Protein AF-A0A836SB83-F1 (afdb_monomer_lite)

Sequence (120 aa):
MPKKVQVMDTSILLVWLGVPGKDTCFIQGKIWNQSYVESLIKQEEEKGTTLVLPLATLIEAGNHIAQIKSPHTQKRYPLAQALADILKKAVDEEPPWLGLERPVLCEDDELKKYWEQEMF

Secondary structure (DSSP, 8-state):
-PPPEEEPPHHHHHHHHT-TT-SEEEETTEEEEHHHHHHHHHHHHHTTPEEE--HHHHHHHHHHHHTPPTT-GGGHHHHHHHHHHHHHHHHTT-TTBPPP-----STTHHHHHHHHHS--

Radius of gyration: 17.36 Å; chains: 1; bounding box: 54×37×41 Å

pLDDT: mean 84.43, std 16.35, range [43.22, 98.25]

Foldseek 3Di:
DDAAEDEDALLLVCLLLCQPPSVWDADPNDIDGNVNSVVVLVVCLVVLYAYHYDPVSLVVNLVSLCPRDPPCVVVSVVSVVVSVVVVVCLVVCHPPRHDDPPPCPPVVVVVVVVVVVVVD

Structure (mmCIF, N/CA/C/O backbone):
data_AF-A0A836SB83-F1
#
_entry.id   AF-A0A836SB83-F1
#
loop_
_atom_site.group_PDB
_atom_site.id
_atom_site.type_symbol
_atom_site.label_atom_id
_atom_site.label_alt_id
_atom_site.label_comp_id
_atom_site.label_asym_id
_atom_site.label_entity_id
_atom_site.label_seq_id
_atom_site.pdbx_PDB_ins_code
_atom_site.Cartn_x
_atom_site.Cartn_y
_atom_site.Cartn_z
_atom_site.occupancy
_atom_site.B_iso_or_equiv
_atom_site.auth_seq_id
_atom_site.auth_comp_id
_atom_site.auth_asym_id
_atom_site.auth_atom_id
_atom_site.pdbx_PDB_model_num
ATOM 1 N N . MET A 1 1 ? -18.131 1.729 21.917 1.00 50.38 1 MET A N 1
ATOM 2 C CA . MET A 1 1 ? -18.178 2.697 20.797 1.00 50.38 1 MET A CA 1
ATOM 3 C C . MET A 1 1 ? -17.972 1.918 19.508 1.00 50.38 1 MET A C 1
ATOM 5 O O . MET A 1 1 ? -17.164 0.994 19.551 1.00 50.38 1 MET A O 1
ATOM 9 N N . PRO A 1 2 ? -18.686 2.213 18.409 1.00 59.41 2 PRO A N 1
ATOM 10 C CA . PRO A 1 2 ? -18.417 1.552 17.133 1.00 59.41 2 PRO A CA 1
ATOM 11 C C . PRO A 1 2 ? -16.989 1.881 16.675 1.00 59.41 2 PRO A C 1
ATOM 13 O O . PRO A 1 2 ? -16.566 3.035 16.757 1.00 59.41 2 PRO A O 1
ATOM 16 N N . LYS A 1 3 ? -16.231 0.867 16.242 1.00 78.12 3 LYS A N 1
ATOM 17 C CA . LYS A 1 3 ? -14.896 1.071 15.664 1.00 78.12 3 LYS A CA 1
ATOM 18 C C . LYS A 1 3 ? -15.051 1.749 14.303 1.00 78.12 3 LYS A C 1
ATOM 20 O O . LYS A 1 3 ? -15.897 1.344 13.508 1.00 78.12 3 LYS A O 1
ATOM 25 N N . LYS A 1 4 ? -14.254 2.787 14.040 1.00 86.38 4 LYS A N 1
ATOM 26 C CA . LYS A 1 4 ? -14.209 3.423 12.720 1.00 86.38 4 LYS A CA 1
ATOM 27 C C . LYS A 1 4 ? -13.607 2.430 11.726 1.00 86.38 4 LYS A C 1
ATOM 29 O O . LYS A 1 4 ? -12.550 1.862 11.991 1.00 86.38 4 LYS A O 1
ATOM 34 N N . VAL A 1 5 ? -14.273 2.248 10.591 1.00 86.56 5 VAL A N 1
ATOM 35 C CA . VAL A 1 5 ? -13.798 1.416 9.481 1.00 86.56 5 VAL A CA 1
ATOM 36 C C . VAL A 1 5 ? -13.594 2.316 8.269 1.00 86.56 5 VAL A C 1
ATOM 38 O O . VAL A 1 5 ? -14.445 3.156 7.973 1.00 86.56 5 VAL A O 1
ATOM 41 N N . GLN A 1 6 ? -12.467 2.163 7.580 1.00 89.75 6 GLN A N 1
ATOM 42 C CA . GLN A 1 6 ? -12.195 2.843 6.315 1.00 89.75 6 GLN A CA 1
ATOM 43 C C . GLN A 1 6 ? -11.806 1.824 5.249 1.00 89.75 6 GLN A C 1
ATOM 45 O O . GLN A 1 6 ? -10.996 0.932 5.486 1.00 89.75 6 GLN A O 1
ATOM 50 N N . VAL A 1 7 ? -12.394 1.970 4.065 1.00 90.50 7 VAL A N 1
ATOM 51 C CA . VAL A 1 7 ? -12.143 1.096 2.919 1.00 90.50 7 VAL A CA 1
ATOM 52 C C . VAL A 1 7 ? -11.145 1.775 1.988 1.00 90.50 7 VAL A C 1
ATOM 54 O O . VAL A 1 7 ? -11.325 2.937 1.627 1.00 90.50 7 VAL A O 1
ATOM 57 N N . MET A 1 8 ? -10.090 1.052 1.617 1.00 90.38 8 MET A N 1
ATOM 58 C CA . MET A 1 8 ? -9.028 1.551 0.749 1.00 90.38 8 MET A CA 1
ATOM 59 C C . MET A 1 8 ? -9.469 1.547 -0.719 1.00 90.38 8 MET A C 1
ATOM 61 O O . MET A 1 8 ? -9.721 0.489 -1.300 1.00 90.38 8 MET A O 1
ATOM 65 N N . ASP A 1 9 ? -9.507 2.727 -1.329 1.00 94.12 9 ASP A N 1
ATOM 66 C CA . ASP A 1 9 ? -9.690 2.890 -2.773 1.00 94.12 9 ASP A CA 1
ATOM 67 C C . ASP A 1 9 ? -8.374 2.663 -3.540 1.00 94.12 9 ASP A C 1
ATOM 69 O O . ASP A 1 9 ? -7.281 2.928 -3.022 1.00 94.12 9 ASP A O 1
ATOM 73 N N . THR A 1 10 ? -8.467 2.220 -4.798 1.00 96.06 10 THR A N 1
ATOM 74 C CA . THR A 1 10 ? -7.308 2.004 -5.676 1.00 96.06 10 THR A CA 1
ATOM 75 C C . THR A 1 10 ? -6.456 3.253 -5.835 1.00 96.06 10 THR A C 1
ATOM 77 O O . THR A 1 10 ? -5.230 3.164 -5.774 1.00 96.06 10 THR A O 1
ATOM 80 N N . SER A 1 11 ? -7.065 4.429 -5.995 1.00 95.62 11 SER A N 1
ATOM 81 C CA . SER A 1 11 ? -6.310 5.670 -6.177 1.00 95.62 11 SER A CA 1
ATOM 82 C C . SER A 1 11 ? -5.406 5.976 -4.979 1.00 95.62 11 SER A C 1
ATOM 84 O O . SER A 1 11 ? -4.244 6.325 -5.174 1.00 95.62 11 SER A O 1
ATOM 86 N N . ILE A 1 12 ? -5.885 5.753 -3.752 1.00 96.12 12 ILE A N 1
ATOM 87 C CA . ILE A 1 12 ? -5.103 5.965 -2.527 1.00 96.12 12 ILE A CA 1
ATOM 88 C C . ILE A 1 12 ? -3.968 4.947 -2.413 1.00 96.12 12 ILE A C 1
ATOM 90 O O . ILE A 1 12 ? -2.839 5.326 -2.102 1.00 96.12 12 ILE A O 1
ATOM 94 N N . LEU A 1 13 ? -4.233 3.673 -2.720 1.00 96.19 13 LEU A N 1
ATOM 95 C CA . LEU A 1 13 ? -3.202 2.633 -2.702 1.00 96.19 13 LEU A CA 1
ATOM 96 C C . LEU A 1 13 ? -2.074 2.924 -3.706 1.00 96.19 13 LEU A C 1
ATOM 98 O O . LEU A 1 13 ? -0.899 2.749 -3.389 1.00 96.19 13 LEU A O 1
ATOM 102 N N . LEU A 1 14 ? -2.407 3.404 -4.906 1.00 97.69 14 LEU A N 1
ATOM 103 C CA . LEU A 1 14 ? -1.415 3.753 -5.927 1.00 97.69 14 LEU A CA 1
ATOM 104 C C . LEU A 1 14 ? -0.563 4.964 -5.534 1.00 97.69 14 LEU A C 1
ATOM 106 O O . LEU A 1 14 ? 0.643 4.960 -5.800 1.00 97.69 14 LEU A O 1
ATOM 110 N N . VAL A 1 15 ? -1.164 5.952 -4.863 1.00 97.81 15 VAL A N 1
ATOM 111 C CA . VAL A 1 15 ? -0.439 7.090 -4.281 1.00 97.81 15 VAL A CA 1
ATOM 112 C C . VAL A 1 15 ? 0.508 6.614 -3.185 1.00 97.81 15 VAL A C 1
ATOM 114 O O . VAL A 1 15 ? 1.677 6.996 -3.186 1.00 97.81 15 VAL A O 1
ATOM 117 N N . TRP A 1 16 ? 0.040 5.743 -2.287 1.00 96.38 16 TRP A N 1
ATOM 118 C CA . TRP A 1 16 ? 0.860 5.198 -1.205 1.00 96.38 16 TRP A CA 1
ATOM 119 C C . TRP A 1 16 ? 2.057 4.391 -1.726 1.00 96.38 16 TRP A C 1
ATOM 121 O O . TRP A 1 16 ? 3.169 4.528 -1.219 1.00 96.38 16 TRP A O 1
ATOM 131 N N . LEU A 1 17 ? 1.856 3.602 -2.784 1.00 96.75 17 LEU A N 1
ATOM 132 C CA . LEU A 1 17 ? 2.917 2.838 -3.444 1.00 96.75 17 LEU A CA 1
ATOM 133 C C . LEU A 1 17 ? 3.843 3.701 -4.320 1.00 96.75 17 LEU A C 1
ATOM 135 O O . LEU A 1 17 ? 4.896 3.224 -4.740 1.00 96.75 17 LEU A O 1
ATOM 139 N N . GLY A 1 18 ? 3.477 4.948 -4.629 1.00 97.06 18 GLY A N 1
ATOM 140 C CA . GLY A 1 18 ? 4.263 5.821 -5.505 1.00 97.06 18 GLY A CA 1
ATOM 141 C C . GLY A 1 18 ? 4.286 5.352 -6.967 1.00 97.06 18 GLY A C 1
ATOM 142 O O . GLY A 1 18 ? 5.329 5.398 -7.635 1.00 97.06 18 GLY A O 1
ATOM 143 N N . VAL A 1 19 ? 3.151 4.860 -7.476 1.00 97.50 19 VAL A N 1
ATOM 144 C CA . VAL A 1 19 ? 3.037 4.373 -8.859 1.00 97.50 19 VAL A CA 1
ATOM 145 C C . VAL A 1 19 ? 3.166 5.543 -9.850 1.00 97.50 19 VAL A C 1
ATOM 147 O O . VAL A 1 19 ? 2.407 6.504 -9.752 1.00 97.50 19 VAL A O 1
ATOM 150 N N . PRO A 1 20 ? 4.083 5.491 -10.840 1.00 96.50 20 PRO A N 1
ATOM 151 C CA . PRO A 1 20 ? 4.322 6.608 -11.758 1.00 96.50 20 PRO A CA 1
ATOM 152 C C . PRO A 1 20 ? 3.066 7.087 -12.492 1.00 96.50 20 PRO A C 1
ATOM 154 O O . PRO A 1 20 ? 2.369 6.289 -13.122 1.00 96.50 20 PRO A O 1
ATOM 157 N N . GLY A 1 21 ? 2.808 8.398 -12.445 1.00 94.69 21 GLY A N 1
ATOM 158 C CA . GLY A 1 21 ? 1.635 9.017 -13.072 1.00 94.69 21 GLY A CA 1
ATOM 159 C C . GLY A 1 21 ? 0.326 8.771 -12.316 1.00 94.69 21 GLY A C 1
ATOM 160 O O . GLY A 1 21 ? -0.742 9.127 -12.814 1.00 94.69 21 GLY A O 1
ATOM 161 N N . LYS A 1 22 ? 0.404 8.137 -11.142 1.00 95.75 22 LYS A N 1
ATOM 162 C CA . LYS A 1 22 ? -0.693 7.867 -10.200 1.00 95.75 22 LYS A CA 1
ATOM 163 C C . LYS A 1 22 ? -0.234 8.076 -8.749 1.00 95.75 22 LYS A C 1
ATOM 165 O O . LYS A 1 22 ? -0.839 7.563 -7.819 1.00 95.75 22 LYS A O 1
ATOM 170 N N . ASP A 1 23 ? 0.847 8.830 -8.577 1.00 94.81 23 ASP A N 1
ATOM 171 C CA . ASP A 1 23 ? 1.536 9.139 -7.325 1.00 94.81 23 ASP A CA 1
ATOM 172 C C . ASP A 1 23 ? 0.943 10.361 -6.604 1.00 94.81 23 ASP A C 1
ATOM 174 O O . ASP A 1 23 ? 1.400 10.747 -5.527 1.00 94.81 23 ASP A O 1
ATOM 178 N N . THR A 1 24 ? -0.114 10.950 -7.172 1.00 96.75 24 THR A N 1
ATOM 179 C CA . THR A 1 24 ? -0.960 11.945 -6.510 1.00 96.75 24 THR A CA 1
ATOM 180 C C . THR A 1 24 ? -2.438 11.739 -6.846 1.00 96.75 24 THR A C 1
ATOM 18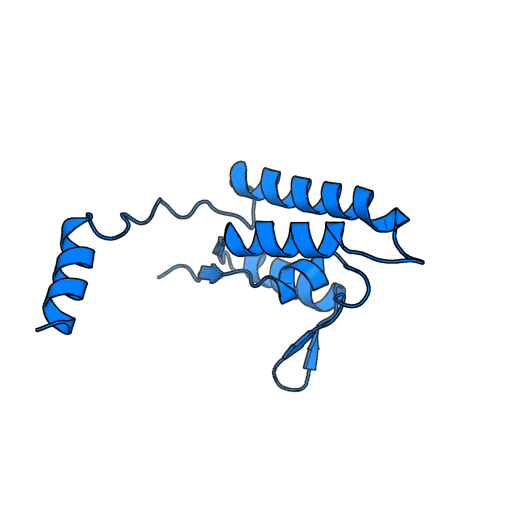2 O O . THR A 1 24 ? -2.777 11.218 -7.910 1.00 96.75 24 THR A O 1
ATOM 185 N N . CYS A 1 25 ? -3.330 12.190 -5.963 1.00 93.31 25 CYS A N 1
ATOM 186 C CA . CYS A 1 25 ? -4.759 12.332 -6.252 1.00 93.31 25 CYS A CA 1
ATOM 187 C C . CYS A 1 25 ? -5.283 13.692 -5.773 1.00 93.31 25 CYS A C 1
ATOM 189 O O . CYS A 1 25 ? -4.719 14.303 -4.867 1.00 93.31 25 CYS A O 1
ATOM 191 N N . PHE A 1 26 ? -6.361 14.187 -6.384 1.00 92.31 26 PHE A N 1
ATOM 192 C CA . PHE A 1 26 ? -6.970 15.467 -6.020 1.00 92.31 26 PHE A CA 1
ATOM 193 C C . PHE A 1 26 ? -8.320 15.237 -5.347 1.00 92.31 26 PHE A C 1
ATOM 195 O O . PHE A 1 26 ? -9.266 14.777 -5.983 1.00 92.31 26 PHE A O 1
ATOM 202 N N . ILE A 1 27 ? -8.409 15.560 -4.058 1.00 87.62 27 ILE A N 1
ATOM 203 C CA . ILE A 1 27 ? -9.604 15.343 -3.242 1.00 87.62 27 ILE A CA 1
ATOM 204 C C . ILE A 1 27 ? -9.924 16.645 -2.511 1.00 87.62 27 ILE A C 1
ATOM 206 O O . ILE A 1 27 ? -9.073 17.210 -1.826 1.00 87.62 27 ILE A O 1
ATOM 210 N N . GLN A 1 28 ? -11.161 17.130 -2.667 1.00 88.56 28 GLN A N 1
ATOM 211 C CA . GLN A 1 28 ? -11.680 18.318 -1.970 1.00 88.56 28 GLN A CA 1
ATOM 212 C C . GLN A 1 28 ? -10.768 19.557 -2.071 1.00 88.56 28 GLN A C 1
ATOM 214 O O . GLN A 1 28 ? -10.514 20.246 -1.083 1.00 88.56 28 GLN A O 1
ATOM 219 N N . GLY A 1 29 ? -10.237 19.844 -3.261 1.00 91.50 29 GLY A N 1
ATOM 220 C CA . GLY A 1 29 ? -9.383 21.019 -3.456 1.00 91.50 29 GLY A CA 1
ATOM 221 C C . GLY A 1 29 ? -7.918 20.820 -3.057 1.00 91.50 29 GLY A C 1
ATOM 222 O O . GLY A 1 29 ? -7.143 21.771 -3.133 1.00 91.50 29 GLY A O 1
ATOM 223 N N . LYS A 1 30 ? -7.521 19.620 -2.614 1.00 92.81 30 LYS A N 1
ATOM 224 C CA . LYS A 1 30 ? -6.169 19.327 -2.124 1.00 92.81 30 LYS A CA 1
ATOM 225 C C . LYS A 1 30 ? -5.525 18.205 -2.920 1.00 92.81 30 LYS A C 1
ATOM 227 O O . LYS A 1 30 ? -6.164 17.204 -3.231 1.00 92.81 30 LYS A O 1
ATOM 232 N N . ILE A 1 31 ? -4.235 18.363 -3.193 1.00 94.81 31 ILE A N 1
ATOM 233 C CA . ILE A 1 31 ? -3.402 17.295 -3.743 1.00 94.81 31 ILE A C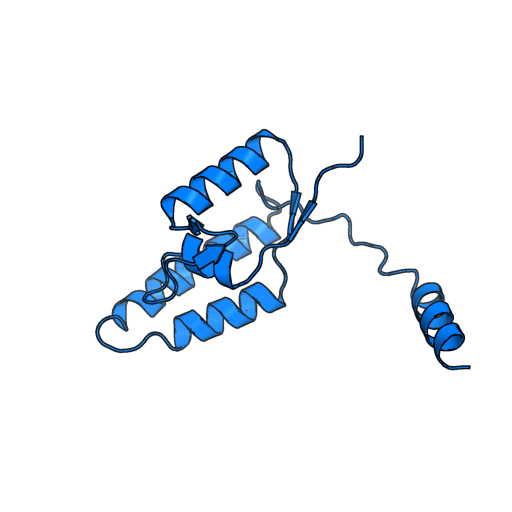A 1
ATOM 234 C C . ILE A 1 31 ? -2.931 16.427 -2.580 1.00 94.81 31 ILE A C 1
ATOM 236 O O . ILE A 1 31 ? -2.313 16.923 -1.639 1.00 94.81 31 ILE A O 1
ATOM 240 N N . TRP A 1 32 ? -3.229 15.139 -2.651 1.00 96.31 32 TRP A N 1
ATOM 241 C CA . TRP A 1 32 ? -2.693 14.125 -1.761 1.00 96.31 32 TRP A CA 1
ATOM 242 C C . TRP A 1 32 ? -1.531 13.466 -2.488 1.00 96.31 32 TRP A C 1
ATOM 244 O O . TRP A 1 32 ? -1.694 12.954 -3.593 1.00 96.31 32 TRP A O 1
ATOM 254 N N . ASN A 1 33 ? -0.356 13.526 -1.882 1.00 96.81 33 ASN A N 1
ATOM 255 C CA . ASN A 1 33 ? 0.843 12.839 -2.342 1.00 96.81 33 ASN A CA 1
ATOM 256 C C . ASN A 1 33 ? 1.163 11.681 -1.390 1.00 96.81 33 ASN A C 1
ATOM 258 O O . ASN A 1 33 ? 0.496 11.509 -0.366 1.00 96.81 33 ASN A O 1
ATOM 262 N N . GLN A 1 34 ? 2.199 10.911 -1.713 1.00 96.44 34 GLN A N 1
ATOM 263 C CA . GLN A 1 34 ? 2.615 9.763 -0.910 1.00 96.44 34 GLN A CA 1
ATOM 264 C C . GLN A 1 34 ? 2.801 10.113 0.576 1.00 96.44 34 GLN A C 1
ATOM 266 O O . GLN A 1 34 ? 2.213 9.462 1.433 1.00 96.44 34 GLN A O 1
ATOM 271 N N . SER A 1 35 ? 3.521 11.200 0.882 1.00 96.25 35 SER A N 1
ATOM 272 C CA . SER A 1 35 ? 3.772 11.627 2.267 1.00 96.25 35 SER A CA 1
ATOM 273 C C . SER A 1 35 ? 2.485 11.961 3.028 1.00 96.25 35 SER A C 1
ATOM 275 O O . SER A 1 35 ? 2.339 11.606 4.199 1.00 96.25 35 SER A O 1
ATOM 277 N N . TYR A 1 36 ? 1.528 12.619 2.367 1.00 96.19 36 TYR A N 1
ATOM 278 C CA . TYR A 1 36 ? 0.233 12.908 2.971 1.00 96.19 36 TYR A CA 1
ATOM 279 C C . TYR A 1 36 ? -0.529 11.616 3.283 1.00 96.19 36 TYR A C 1
ATOM 281 O O . TYR A 1 36 ? -1.020 11.457 4.400 1.00 96.19 36 TYR A O 1
ATOM 289 N N . VAL A 1 37 ? -0.591 10.683 2.327 1.00 95.81 37 VAL A N 1
ATOM 290 C CA . VAL A 1 37 ? -1.292 9.402 2.496 1.00 95.81 37 VAL A CA 1
ATOM 291 C C . VAL A 1 37 ? -0.666 8.567 3.614 1.00 95.81 37 VAL A C 1
ATOM 293 O O . VAL A 1 37 ? -1.391 8.081 4.478 1.00 95.81 37 VAL A O 1
ATOM 296 N N . GLU A 1 38 ? 0.663 8.476 3.676 1.00 94.81 38 GLU A N 1
ATOM 297 C CA . GLU A 1 38 ? 1.378 7.807 4.771 1.00 94.81 38 GLU A CA 1
ATOM 298 C C . GLU A 1 38 ? 1.044 8.426 6.133 1.00 94.81 38 GLU A C 1
ATOM 300 O O . GLU A 1 38 ? 0.765 7.710 7.096 1.00 94.81 38 GLU A O 1
ATOM 305 N N . SER A 1 39 ? 1.019 9.761 6.213 1.00 95.69 39 SER A N 1
ATOM 306 C CA . SER A 1 39 ? 0.672 10.459 7.452 1.00 95.69 39 SER A CA 1
ATOM 307 C C . SER A 1 39 ? -0.773 10.198 7.879 1.00 95.69 39 SER A C 1
ATOM 309 O O . SER A 1 39 ? -1.037 10.021 9.067 1.00 95.69 39 SER A O 1
ATOM 311 N N . LEU A 1 40 ? -1.700 10.130 6.919 1.00 94.06 40 LEU A N 1
ATOM 312 C CA . LEU A 1 40 ? -3.108 9.854 7.174 1.00 94.06 40 LEU A CA 1
ATOM 313 C C . LEU A 1 40 ? -3.295 8.428 7.694 1.00 94.06 40 LEU A C 1
ATOM 315 O O . LEU A 1 40 ? -3.971 8.236 8.699 1.00 94.06 40 LEU A O 1
ATOM 319 N N . ILE A 1 41 ? -2.662 7.445 7.054 1.00 92.38 41 ILE A N 1
ATOM 320 C CA . ILE A 1 41 ? -2.734 6.037 7.463 1.00 92.38 41 ILE A CA 1
ATOM 321 C C . ILE A 1 41 ? -2.191 5.864 8.879 1.00 92.38 41 ILE A C 1
ATOM 323 O O . ILE A 1 41 ? -2.866 5.265 9.712 1.00 92.38 41 ILE A O 1
ATOM 327 N N . LYS A 1 42 ? -1.040 6.473 9.187 1.00 92.31 42 LYS A N 1
ATOM 328 C CA . LYS A 1 42 ? -0.467 6.447 10.537 1.00 92.31 42 LYS A CA 1
ATOM 329 C C . LYS A 1 42 ? -1.403 7.070 11.579 1.00 92.31 42 LYS A C 1
ATOM 331 O O . LYS A 1 42 ? -1.601 6.504 12.647 1.00 92.31 42 LYS A O 1
ATOM 336 N N . GLN A 1 43 ? -2.013 8.215 11.270 1.00 94.19 43 GLN A N 1
ATOM 337 C CA . GLN A 1 43 ? -2.979 8.851 12.174 1.00 94.19 43 GLN A CA 1
ATOM 338 C C . GLN A 1 43 ? -4.22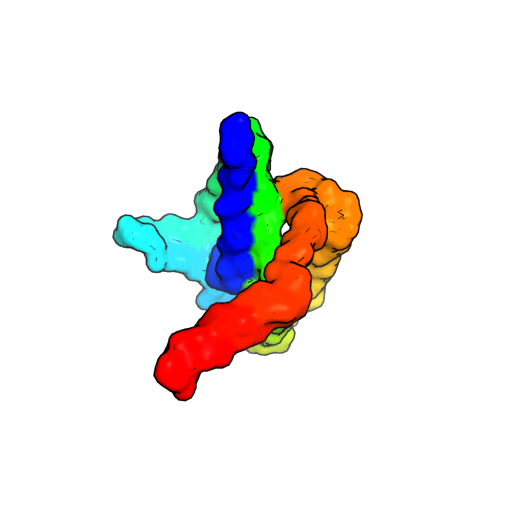6 7.992 12.410 1.00 94.19 43 GLN A C 1
ATOM 340 O O . GLN A 1 43 ? -4.829 8.065 13.477 1.00 94.19 43 GLN A O 1
ATOM 345 N N . GLU A 1 44 ? -4.672 7.241 11.405 1.00 91.38 44 GLU A N 1
ATOM 346 C CA . GLU A 1 44 ? -5.822 6.345 11.522 1.00 91.38 44 GLU A CA 1
ATOM 347 C C . GLU A 1 44 ? -5.466 5.075 12.305 1.00 91.38 44 GLU A C 1
ATOM 349 O O . GLU A 1 44 ? -6.249 4.649 13.153 1.00 91.38 44 GLU A O 1
ATOM 354 N N . GLU A 1 45 ? -4.255 4.549 12.127 1.00 87.19 45 GLU A N 1
ATOM 355 C CA . GLU A 1 45 ? -3.700 3.471 12.949 1.00 87.19 45 GLU A CA 1
ATOM 356 C C . GLU A 1 45 ? -3.619 3.874 14.432 1.00 87.19 45 GLU A C 1
ATOM 358 O O . GLU A 1 45 ? -4.124 3.158 15.296 1.00 87.19 45 GLU A O 1
ATOM 363 N N . GLU A 1 46 ? -3.094 5.068 14.737 1.00 90.69 46 GLU A N 1
ATOM 364 C CA . GLU A 1 46 ? -3.022 5.621 16.102 1.00 90.69 46 GLU A CA 1
ATOM 365 C C . GLU A 1 46 ? -4.407 5.796 16.753 1.00 90.69 46 GLU A C 1
ATOM 367 O O . GLU A 1 46 ? -4.542 5.723 17.976 1.00 90.69 46 GLU A O 1
ATOM 372 N N . LYS A 1 47 ? -5.456 6.003 15.948 1.00 90.06 47 LYS A N 1
ATOM 373 C CA . LYS A 1 47 ? -6.854 6.096 16.408 1.00 90.06 47 LYS A CA 1
ATOM 374 C C . LYS A 1 47 ? -7.532 4.731 16.565 1.00 90.06 47 LYS A C 1
ATOM 376 O O . LYS A 1 47 ? -8.683 4.684 16.999 1.00 90.06 47 LYS A O 1
ATOM 381 N N . GLY A 1 48 ? -6.858 3.636 16.208 1.00 85.69 48 GLY A N 1
ATOM 382 C CA . GLY A 1 48 ? -7.435 2.291 16.201 1.00 85.69 48 GLY A CA 1
ATOM 383 C C . GLY A 1 48 ? -8.485 2.083 15.105 1.00 85.69 48 GLY A C 1
ATOM 384 O O . GLY A 1 48 ? -9.389 1.261 15.275 1.00 85.69 48 GLY A O 1
ATOM 385 N N . THR A 1 49 ? -8.409 2.844 14.009 1.00 87.38 49 THR A N 1
ATOM 386 C CA . THR A 1 49 ? -9.256 2.654 12.826 1.00 87.38 49 THR A CA 1
ATOM 387 C C . THR A 1 49 ? -8.889 1.345 12.136 1.00 87.38 49 THR A C 1
ATOM 389 O O . THR A 1 49 ? -7.717 1.057 11.911 1.00 87.38 49 THR A O 1
ATOM 392 N N . THR A 1 50 ? -9.895 0.567 11.744 1.00 83.94 50 THR A N 1
ATOM 393 C CA . THR A 1 50 ? -9.689 -0.622 10.911 1.00 83.94 50 THR A CA 1
ATOM 394 C C . THR A 1 50 ? -9.622 -0.213 9.445 1.00 83.94 50 THR A C 1
ATOM 396 O O . THR A 1 50 ? -10.594 0.335 8.912 1.00 83.94 50 THR A O 1
ATOM 399 N N . LEU A 1 51 ? -8.494 -0.493 8.788 1.00 85.94 51 LEU A N 1
ATOM 400 C CA . LEU A 1 51 ? -8.364 -0.339 7.343 1.00 85.94 51 LEU A CA 1
ATOM 401 C C . LEU A 1 51 ? -8.705 -1.653 6.643 1.00 85.94 51 LEU A C 1
ATOM 403 O O . LEU A 1 51 ? -8.143 -2.702 6.943 1.00 85.94 51 LEU A O 1
ATOM 407 N N . VAL A 1 52 ? -9.621 -1.575 5.683 1.00 86.06 52 VAL A N 1
ATOM 408 C CA . VAL A 1 52 ? -10.031 -2.701 4.844 1.00 86.06 52 VAL A CA 1
ATOM 409 C C . VAL A 1 52 ? -9.389 -2.535 3.478 1.00 86.06 52 VAL A C 1
ATOM 411 O O . VAL A 1 52 ? -9.543 -1.485 2.853 1.00 86.06 52 VAL A O 1
ATOM 414 N N . LEU A 1 53 ? -8.710 -3.577 3.000 1.00 87.62 53 LEU A N 1
ATOM 415 C CA . LEU A 1 53 ? -8.182 -3.654 1.641 1.00 87.62 53 LEU A CA 1
ATOM 416 C C . LEU A 1 53 ? -9.093 -4.540 0.776 1.00 87.62 53 LEU A C 1
ATOM 418 O O . LEU A 1 53 ? -9.042 -5.764 0.901 1.00 87.62 53 LEU A O 1
ATOM 422 N N . PRO A 1 54 ? -9.932 -3.968 -0.105 1.00 89.56 54 PRO A N 1
ATOM 423 C CA . PRO A 1 54 ? -10.756 -4.763 -1.006 1.00 89.56 54 PRO A CA 1
ATOM 424 C C . PRO A 1 54 ? -9.914 -5.586 -1.982 1.00 89.56 54 PRO A C 1
ATOM 426 O O . PRO A 1 54 ? -8.920 -5.107 -2.531 1.00 89.56 54 PRO A O 1
ATOM 429 N N . LEU A 1 55 ? -10.381 -6.795 -2.302 1.00 86.75 55 LEU A N 1
ATOM 430 C CA . LEU A 1 55 ? -9.767 -7.619 -3.347 1.00 86.75 55 LEU A CA 1
ATOM 431 C C . LEU A 1 55 ? -9.771 -6.911 -4.715 1.00 86.75 55 LEU A C 1
ATOM 433 O O . LEU A 1 55 ? -8.803 -7.009 -5.464 1.00 86.75 55 LEU A O 1
ATOM 437 N N . ALA A 1 56 ? -10.830 -6.158 -5.028 1.00 90.06 56 ALA A N 1
ATOM 438 C CA . ALA A 1 56 ? -10.906 -5.365 -6.256 1.00 90.06 56 ALA A CA 1
ATOM 439 C C . ALA A 1 56 ? -9.787 -4.309 -6.326 1.00 90.06 56 ALA A C 1
ATOM 441 O O . ALA A 1 56 ? -9.098 -4.221 -7.341 1.00 90.06 56 ALA A O 1
ATOM 442 N N . THR A 1 57 ? -9.543 -3.597 -5.219 1.00 94.25 57 THR A N 1
ATOM 443 C CA . THR A 1 57 ? -8.457 -2.616 -5.081 1.00 94.25 57 THR A CA 1
ATOM 444 C C . THR A 1 57 ? -7.087 -3.246 -5.347 1.00 94.25 57 THR A C 1
ATOM 446 O O . THR A 1 57 ? -6.263 -2.678 -6.063 1.00 94.25 57 THR A O 1
ATOM 449 N N . LEU A 1 58 ? -6.850 -4.456 -4.827 1.00 92.25 58 LEU A N 1
ATOM 450 C CA . LEU A 1 58 ? -5.620 -5.217 -5.066 1.00 92.25 58 LEU A CA 1
ATOM 451 C C . LEU A 1 58 ? -5.438 -5.578 -6.552 1.00 92.25 58 LEU A C 1
ATOM 453 O O . LEU A 1 58 ? -4.357 -5.375 -7.110 1.00 92.25 58 LEU A O 1
ATOM 457 N N . ILE A 1 59 ? -6.488 -6.100 -7.195 1.00 93.31 59 ILE A N 1
ATOM 458 C CA . ILE A 1 59 ? -6.460 -6.509 -8.609 1.00 93.31 59 ILE A CA 1
ATOM 459 C C . ILE A 1 59 ? -6.212 -5.297 -9.516 1.00 93.31 59 ILE A C 1
ATOM 461 O O . ILE A 1 59 ? -5.370 -5.355 -10.417 1.00 93.31 59 ILE A O 1
ATOM 465 N N . GLU A 1 60 ? -6.907 -4.187 -9.272 1.00 97.50 60 GLU A N 1
ATOM 466 C CA . GLU A 1 60 ? -6.767 -2.966 -10.065 1.00 97.50 60 GLU A CA 1
ATOM 467 C C . GLU A 1 60 ? -5.381 -2.329 -9.884 1.00 97.50 60 GLU A C 1
ATOM 469 O O . GLU A 1 60 ? -4.740 -1.947 -10.871 1.00 97.50 60 GLU A O 1
ATOM 474 N N . ALA A 1 61 ? -4.863 -2.293 -8.650 1.00 97.81 61 ALA A N 1
ATOM 475 C CA . ALA A 1 61 ? -3.513 -1.812 -8.377 1.00 97.81 61 ALA A CA 1
ATOM 476 C C . ALA A 1 61 ? -2.447 -2.669 -9.074 1.00 97.81 61 ALA A C 1
ATOM 478 O O . ALA A 1 61 ? -1.548 -2.131 -9.727 1.00 97.81 61 ALA A O 1
ATOM 479 N N . GLY A 1 62 ? -2.584 -3.998 -9.015 1.00 97.44 62 GLY A N 1
ATOM 480 C CA . GLY A 1 62 ? -1.710 -4.930 -9.727 1.00 97.44 62 GLY A CA 1
ATOM 481 C C . GLY A 1 62 ? -1.732 -4.713 -11.243 1.00 97.44 62 GLY A C 1
ATOM 482 O O . GLY A 1 62 ? -0.674 -4.637 -11.874 1.00 97.44 62 GLY A O 1
ATOM 483 N N . ASN A 1 63 ? -2.918 -4.526 -11.831 1.00 98.19 63 ASN A N 1
ATOM 484 C CA . ASN A 1 63 ? -3.057 -4.222 -13.255 1.00 98.19 63 ASN A CA 1
ATOM 485 C C . ASN A 1 63 ? -2.377 -2.893 -13.628 1.00 98.19 63 ASN A C 1
ATOM 487 O O . ASN A 1 63 ? -1.647 -2.823 -14.619 1.00 98.19 63 ASN A O 1
ATOM 491 N N . HIS A 1 64 ? -2.541 -1.846 -12.817 1.00 97.75 64 HIS A N 1
ATOM 492 C CA . HIS A 1 64 ? -1.854 -0.576 -13.043 1.00 97.75 64 HIS A CA 1
ATOM 493 C C . HIS A 1 64 ? -0.331 -0.702 -12.971 1.00 97.75 64 HIS A C 1
ATOM 495 O O . HIS A 1 64 ? 0.357 -0.165 -13.843 1.00 97.75 64 HIS A O 1
ATOM 501 N N . ILE A 1 65 ? 0.195 -1.447 -11.995 1.00 98.19 65 ILE A N 1
ATOM 502 C CA . ILE A 1 65 ? 1.632 -1.719 -11.874 1.00 98.19 65 ILE A CA 1
ATOM 503 C C . ILE A 1 65 ? 2.141 -2.474 -13.106 1.00 98.19 65 ILE A C 1
ATOM 505 O O . ILE A 1 65 ? 3.133 -2.065 -13.709 1.00 98.19 65 ILE A O 1
ATOM 509 N N . ALA A 1 66 ? 1.450 -3.529 -13.543 1.00 97.94 66 ALA A N 1
ATOM 510 C CA . ALA A 1 66 ? 1.842 -4.314 -14.716 1.00 97.94 66 ALA A CA 1
ATOM 511 C C . ALA A 1 66 ? 1.909 -3.471 -16.005 1.00 97.94 66 ALA A C 1
ATOM 513 O O . ALA A 1 66 ? 2.750 -3.716 -16.875 1.00 97.94 66 ALA A O 1
ATOM 514 N N . GLN A 1 67 ? 1.059 -2.446 -16.111 1.00 97.62 67 GLN A N 1
ATOM 515 C CA . GLN A 1 67 ? 0.953 -1.572 -17.279 1.00 97.62 67 GLN A CA 1
ATOM 516 C C . GLN A 1 67 ? 1.872 -0.336 -17.246 1.00 97.62 67 GLN A C 1
ATOM 518 O O . GLN A 1 67 ? 1.844 0.449 -18.198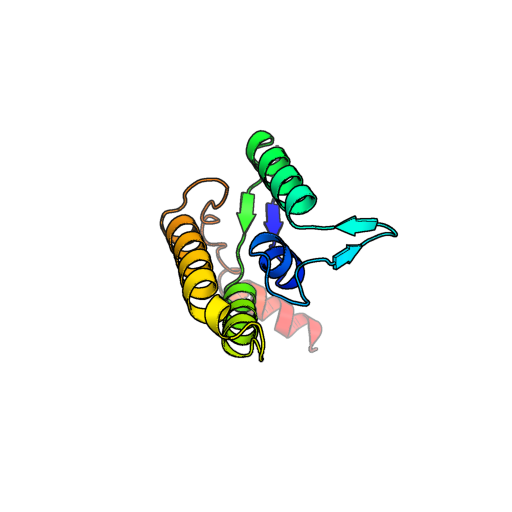 1.00 97.62 67 GLN A O 1
ATOM 523 N N . ILE A 1 68 ? 2.721 -0.152 -16.222 1.00 97.94 68 ILE A N 1
ATOM 524 C CA . ILE A 1 68 ? 3.679 0.973 -16.157 1.00 97.94 68 ILE A CA 1
ATOM 525 C C . ILE A 1 68 ? 4.549 0.996 -17.418 1.00 97.94 68 ILE A C 1
ATOM 527 O O . ILE A 1 68 ? 5.187 -0.001 -17.750 1.00 97.94 68 ILE A O 1
ATOM 531 N N . LYS A 1 69 ? 4.598 2.123 -18.128 1.00 96.12 69 LYS A N 1
ATOM 532 C CA . LYS A 1 69 ? 5.294 2.250 -19.421 1.00 96.12 69 LYS A CA 1
ATOM 533 C C . LYS A 1 69 ? 6.710 2.824 -19.270 1.00 96.12 69 LYS A C 1
ATOM 535 O O . LYS A 1 69 ? 7.102 3.290 -18.202 1.00 96.12 69 LYS A O 1
ATOM 540 N N . SER A 1 70 ? 7.472 2.802 -20.366 1.00 94.75 70 SER A N 1
ATOM 541 C CA . SER A 1 70 ? 8.743 3.532 -20.485 1.00 94.75 70 SER A CA 1
ATOM 542 C C . SER A 1 70 ? 8.545 5.021 -20.142 1.00 94.75 70 SER A C 1
ATOM 544 O O . SER A 1 70 ? 7.508 5.570 -20.523 1.00 94.75 70 SER A O 1
ATOM 546 N N . PRO A 1 71 ? 9.486 5.678 -19.433 1.00 95.56 71 PRO A N 1
ATOM 547 C CA . PRO A 1 71 ? 10.809 5.196 -19.007 1.00 95.56 71 PRO A CA 1
ATOM 548 C C . PRO A 1 71 ? 10.823 4.541 -17.610 1.00 95.56 71 PRO A C 1
ATOM 550 O O . PRO A 1 71 ? 11.865 4.498 -16.959 1.00 95.56 71 PRO A O 1
ATOM 553 N N . HIS A 1 72 ? 9.675 4.065 -17.112 1.00 97.38 72 HIS A N 1
ATOM 554 C CA . HIS A 1 72 ? 9.517 3.562 -15.742 1.00 97.38 72 HIS A CA 1
ATOM 555 C C . HIS A 1 72 ? 9.304 2.044 -15.637 1.00 97.38 72 HIS A C 1
ATOM 557 O O . HIS A 1 72 ? 8.994 1.550 -14.556 1.00 97.38 72 HIS A O 1
ATOM 563 N N . THR A 1 73 ? 9.477 1.282 -16.721 1.00 97.12 73 THR A N 1
ATOM 564 C CA . THR A 1 73 ? 9.268 -0.179 -16.756 1.00 97.12 73 THR A CA 1
ATOM 565 C C . THR A 1 73 ? 10.031 -0.932 -15.653 1.00 97.12 73 THR A C 1
ATOM 567 O O . THR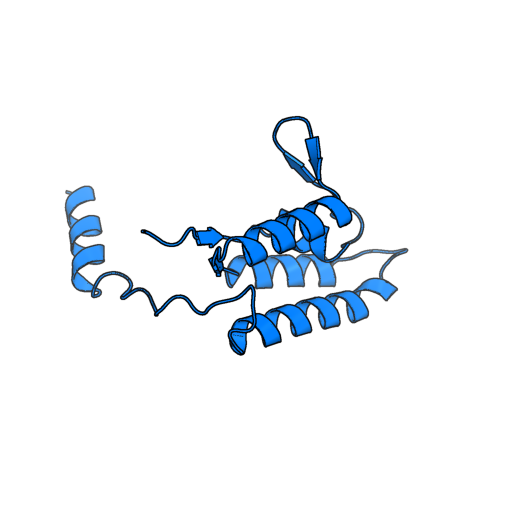 A 1 73 ? 9.519 -1.897 -15.092 1.00 97.12 73 THR A O 1
ATOM 570 N N . GLN A 1 74 ? 11.220 -0.459 -15.275 1.00 97.56 74 GLN A N 1
ATOM 571 C CA . GLN A 1 74 ? 12.037 -0.978 -14.174 1.00 97.56 74 GLN A CA 1
ATOM 572 C C . GLN A 1 74 ? 11.356 -0.899 -12.797 1.00 97.56 74 GLN A C 1
ATOM 574 O O . GLN A 1 74 ? 11.736 -1.634 -11.893 1.00 97.56 74 GLN A O 1
ATOM 579 N N . LYS A 1 75 ? 10.342 -0.039 -12.621 1.00 97.69 75 LYS A N 1
ATOM 580 C CA . LYS A 1 75 ? 9.588 0.087 -11.364 1.00 97.69 75 LYS A CA 1
ATOM 581 C C . LYS A 1 75 ? 8.530 -1.004 -11.174 1.00 97.69 75 LYS A C 1
ATOM 583 O O . LYS A 1 75 ? 8.062 -1.176 -10.056 1.00 97.69 75 LYS A O 1
ATOM 588 N N . ARG A 1 76 ? 8.166 -1.759 -12.219 1.00 98.25 76 ARG A N 1
ATOM 589 C CA . ARG A 1 76 ? 7.120 -2.798 -12.136 1.00 98.25 76 ARG A CA 1
ATOM 590 C C . ARG A 1 76 ? 7.413 -3.829 -11.048 1.00 98.25 76 ARG A C 1
ATOM 592 O O . ARG A 1 76 ? 6.561 -4.087 -10.211 1.00 98.25 76 ARG A O 1
ATOM 599 N N . TYR A 1 77 ? 8.625 -4.383 -11.052 1.00 97.94 77 TYR A N 1
ATOM 600 C CA . TYR A 1 77 ? 9.031 -5.416 -10.101 1.00 97.94 77 TYR A CA 1
ATOM 601 C C . TYR A 1 77 ? 9.066 -4.927 -8.640 1.00 97.94 77 TYR A C 1
ATOM 603 O O . TYR A 1 77 ? 8.382 -5.533 -7.819 1.00 97.94 77 TYR A O 1
ATOM 611 N N . PRO A 1 78 ? 9.764 -3.826 -8.284 1.00 98.12 78 PRO A N 1
ATOM 612 C CA . PRO A 1 78 ? 9.768 -3.355 -6.897 1.00 98.12 78 PRO A CA 1
ATOM 613 C C . PRO A 1 78 ? 8.377 -2.927 -6.403 1.00 98.12 78 PRO A C 1
ATOM 615 O O . PRO A 1 78 ? 8.060 -3.150 -5.240 1.00 98.12 78 PRO A O 1
ATOM 618 N N . LEU A 1 79 ? 7.519 -2.377 -7.270 1.00 98.12 79 LEU A N 1
ATOM 619 C CA . LEU A 1 79 ? 6.139 -2.043 -6.896 1.00 98.12 79 LEU A CA 1
ATOM 620 C C . LEU A 1 79 ? 5.269 -3.288 -6.698 1.00 98.12 79 LEU A C 1
ATOM 622 O O . LEU A 1 79 ? 4.457 -3.318 -5.780 1.00 98.12 79 LEU A O 1
ATOM 626 N N . ALA A 1 80 ? 5.449 -4.323 -7.522 1.00 97.62 80 ALA A N 1
ATOM 627 C CA . ALA A 1 80 ? 4.772 -5.601 -7.327 1.00 97.62 80 ALA A CA 1
ATOM 628 C C . ALA A 1 80 ? 5.193 -6.259 -6.004 1.00 97.62 80 ALA A C 1
ATOM 630 O O . ALA A 1 80 ? 4.341 -6.790 -5.298 1.00 97.62 80 ALA A O 1
ATOM 631 N N . GLN A 1 81 ? 6.477 -6.166 -5.639 1.00 98.00 81 GLN A N 1
ATOM 632 C CA . GLN A 1 81 ? 6.966 -6.646 -4.347 1.00 98.00 81 GLN A CA 1
ATOM 633 C C . GLN A 1 81 ? 6.344 -5.860 -3.185 1.00 98.00 81 GLN A C 1
ATOM 635 O O . GLN A 1 81 ? 5.825 -6.467 -2.257 1.00 98.00 81 GLN A O 1
ATOM 640 N N . ALA A 1 82 ? 6.305 -4.528 -3.271 1.00 96.44 82 ALA A N 1
ATOM 641 C CA . ALA A 1 82 ? 5.670 -3.695 -2.250 1.00 96.44 82 ALA A CA 1
ATOM 642 C C . ALA A 1 82 ? 4.163 -3.985 -2.102 1.00 96.44 82 ALA A C 1
ATOM 644 O O . ALA A 1 82 ? 3.647 -4.037 -0.986 1.00 96.44 82 ALA A O 1
ATOM 645 N N . LEU A 1 83 ? 3.451 -4.226 -3.211 1.00 95.75 83 LEU A N 1
ATOM 646 C CA . LEU A 1 83 ? 2.046 -4.641 -3.177 1.00 95.75 83 LEU A CA 1
ATOM 647 C C . LEU A 1 83 ? 1.874 -6.024 -2.525 1.00 95.75 83 LEU A C 1
ATOM 649 O O . LEU A 1 83 ? 0.942 -6.219 -1.747 1.00 95.75 83 LEU A O 1
ATOM 653 N N . ALA A 1 84 ? 2.774 -6.969 -2.812 1.00 93.69 84 ALA A N 1
ATOM 654 C CA . ALA A 1 84 ? 2.778 -8.287 -2.180 1.00 93.69 84 ALA A CA 1
ATOM 655 C C . ALA A 1 84 ? 3.047 -8.199 -0.670 1.00 93.69 84 ALA A C 1
ATOM 657 O O . ALA A 1 84 ? 2.415 -8.917 0.102 1.00 93.69 84 ALA A O 1
ATOM 658 N N . ASP A 1 85 ? 3.921 -7.288 -0.238 1.00 92.25 85 ASP A N 1
ATOM 659 C CA . ASP A 1 85 ? 4.189 -7.052 1.181 1.00 92.25 85 ASP A CA 1
ATOM 660 C C . ASP A 1 85 ? 2.950 -6.484 1.893 1.00 92.25 85 ASP A C 1
ATOM 662 O O . ASP A 1 85 ? 2.623 -6.927 2.991 1.00 92.25 85 ASP A O 1
ATOM 666 N N . ILE A 1 86 ? 2.210 -5.561 1.260 1.00 88.56 86 ILE A N 1
ATOM 667 C CA . ILE A 1 86 ? 0.918 -5.077 1.782 1.00 88.56 86 ILE A CA 1
ATOM 668 C C . ILE A 1 86 ? -0.089 -6.227 1.894 1.00 88.56 86 ILE A C 1
ATOM 670 O O . ILE A 1 86 ? -0.741 -6.363 2.926 1.00 88.56 86 ILE A O 1
ATOM 674 N N . LEU A 1 87 ? -0.203 -7.068 0.859 1.00 86.75 87 LEU A N 1
ATOM 675 C CA . LEU A 1 87 ? -1.105 -8.221 0.873 1.00 86.75 87 LEU A CA 1
ATOM 676 C C . LEU A 1 87 ? -0.762 -9.186 2.007 1.00 86.75 87 LEU A C 1
ATOM 678 O O . LEU A 1 87 ? -1.660 -9.641 2.707 1.00 86.75 87 LEU A O 1
ATOM 682 N N . LYS A 1 88 ? 0.526 -9.482 2.198 1.00 87.69 88 LYS A N 1
ATOM 683 C CA . LYS A 1 88 ? 0.980 -10.360 3.273 1.00 87.69 88 LYS A CA 1
ATOM 684 C C . LYS A 1 88 ? 0.566 -9.811 4.638 1.00 87.69 88 LYS A C 1
ATOM 686 O O . LYS A 1 88 ? -0.069 -10.530 5.395 1.00 87.69 88 LYS A O 1
ATOM 691 N N . LYS A 1 89 ? 0.818 -8.524 4.898 1.00 83.69 89 LYS A N 1
ATOM 692 C CA . LYS A 1 89 ? 0.389 -7.858 6.140 1.00 83.69 89 LYS A CA 1
ATOM 693 C C . LYS A 1 89 ? -1.126 -7.888 6.332 1.00 83.69 89 LYS A C 1
ATOM 695 O O . LYS A 1 89 ? -1.591 -8.083 7.446 1.00 83.69 89 LYS A O 1
ATOM 700 N N . ALA A 1 90 ? -1.889 -7.718 5.253 1.00 80.25 90 ALA A N 1
ATOM 701 C CA . ALA A 1 90 ? -3.346 -7.777 5.302 1.00 80.25 90 ALA A CA 1
ATOM 702 C C . ALA A 1 90 ? -3.883 -9.187 5.592 1.00 80.25 90 ALA A C 1
ATOM 704 O O . ALA A 1 90 ? -4.876 -9.321 6.300 1.00 80.25 90 ALA A O 1
ATOM 705 N N . VAL A 1 91 ? -3.234 -10.228 5.061 1.00 80.12 91 VAL A N 1
ATOM 706 C CA . VAL A 1 91 ? -3.574 -11.637 5.323 1.00 80.12 91 VAL A CA 1
ATOM 707 C C . VAL A 1 91 ? -3.166 -12.062 6.734 1.00 80.12 91 VAL A C 1
ATOM 709 O O . VAL A 1 91 ? -3.918 -12.784 7.380 1.00 80.12 91 VAL A O 1
ATOM 712 N N . ASP A 1 92 ? -2.011 -11.594 7.210 1.00 82.56 92 ASP A N 1
ATOM 713 C CA . ASP A 1 92 ? -1.485 -11.876 8.552 1.00 82.56 92 ASP A CA 1
ATOM 714 C C . ASP A 1 92 ? -2.161 -11.013 9.648 1.00 82.56 92 ASP A C 1
ATOM 716 O O . ASP A 1 92 ? -1.784 -11.091 10.816 1.00 82.56 92 ASP A O 1
ATOM 720 N N . GLU A 1 93 ? -3.166 -10.205 9.281 1.00 77.56 93 GLU A N 1
ATOM 721 C CA . GLU A 1 93 ? -3.906 -9.283 10.158 1.00 77.56 93 GLU A CA 1
ATOM 722 C C . GLU A 1 93 ? -2.991 -8.334 10.967 1.00 77.56 93 GLU A C 1
ATOM 724 O O . GLU A 1 93 ? -3.268 -7.974 12.117 1.00 77.56 93 GLU A O 1
ATOM 729 N N . GLU A 1 94 ? -1.874 -7.916 10.361 1.00 78.50 94 GLU A N 1
ATOM 730 C CA . GLU A 1 94 ? -0.947 -6.955 10.955 1.00 78.50 94 GLU A CA 1
ATOM 731 C C . GLU A 1 94 ? -1.498 -5.519 10.854 1.00 78.50 94 GLU A C 1
ATOM 733 O O . GLU A 1 94 ? -1.973 -5.117 9.785 1.00 78.50 94 GLU A O 1
ATOM 738 N N . PRO A 1 95 ? -1.374 -4.684 11.908 1.00 67.38 95 PRO A N 1
ATOM 739 C CA . PRO A 1 95 ? -1.795 -3.286 11.862 1.00 67.38 95 PRO A CA 1
ATOM 740 C C . PRO A 1 95 ? -1.248 -2.528 10.636 1.00 67.38 95 PRO A C 1
ATOM 742 O O . PRO A 1 95 ? -0.085 -2.715 10.261 1.00 67.38 95 PRO A O 1
ATOM 745 N N . PRO A 1 96 ? -2.063 -1.672 9.985 1.00 65.44 96 PRO A N 1
ATOM 746 C CA . PRO A 1 96 ? -3.445 -1.282 10.316 1.00 65.44 96 PRO A CA 1
ATOM 747 C C . PRO A 1 96 ? -4.537 -2.225 9.760 1.00 65.44 96 PRO A C 1
ATOM 749 O O . PRO A 1 96 ? -5.729 -1.894 9.798 1.00 65.44 96 PRO A O 1
ATOM 752 N N . TRP A 1 97 ? -4.152 -3.372 9.204 1.00 68.12 97 TRP A N 1
ATOM 753 C CA . TRP A 1 97 ? -5.045 -4.324 8.557 1.00 68.12 97 TRP A CA 1
ATOM 754 C C . TRP A 1 97 ? -5.574 -5.309 9.589 1.00 68.12 97 TRP A C 1
ATOM 756 O O . TRP A 1 97 ? -4.903 -6.258 9.963 1.00 68.12 97 TRP A O 1
ATOM 766 N N . LEU A 1 98 ? -6.793 -5.092 10.065 1.00 62.25 98 LEU A N 1
ATOM 767 C CA . LEU A 1 98 ? -7.492 -6.132 10.808 1.00 62.25 98 LEU A CA 1
ATOM 768 C C . LEU A 1 98 ? -8.417 -6.838 9.832 1.00 62.25 98 LEU A C 1
ATOM 770 O O . LEU A 1 98 ? -9.191 -6.175 9.130 1.00 62.25 98 LEU A O 1
ATOM 774 N N . GLY A 1 99 ? -8.356 -8.169 9.810 1.00 55.56 99 GLY A N 1
ATOM 775 C CA . GLY A 1 99 ? -9.444 -8.961 9.268 1.00 55.56 99 GLY A CA 1
ATOM 776 C C . GLY A 1 99 ? -10.716 -8.464 9.938 1.00 55.56 99 GLY A C 1
ATOM 777 O O . GLY A 1 99 ? -10.839 -8.483 11.164 1.00 55.56 99 GLY A O 1
ATOM 778 N N . LEU A 1 100 ? -11.650 -7.921 9.156 1.00 52.31 100 LEU A N 1
ATOM 779 C CA . LEU A 1 100 ? -13.002 -7.800 9.674 1.00 52.31 100 LEU A CA 1
ATOM 780 C C . LEU A 1 100 ? -13.379 -9.217 10.105 1.00 52.31 100 LEU A C 1
ATOM 782 O O . LEU A 1 100 ? -13.204 -10.143 9.305 1.00 52.31 100 LEU A O 1
ATOM 786 N N . GLU A 1 101 ? -13.872 -9.394 11.339 1.00 49.94 101 GLU A N 1
ATOM 787 C CA . GLU A 1 101 ? -14.674 -10.579 11.649 1.00 49.94 101 GLU A CA 1
ATOM 788 C C . GLU A 1 101 ? -15.587 -10.738 10.451 1.00 49.94 101 GLU A C 1
ATOM 790 O O . GLU A 1 101 ? -16.278 -9.765 10.123 1.00 49.94 101 GLU A O 1
ATOM 795 N N . ARG A 1 102 ? -15.446 -11.866 9.724 1.00 45.38 102 ARG A N 1
ATOM 796 C CA . ARG A 1 102 ? -16.168 -12.098 8.472 1.00 45.38 102 ARG A CA 1
ATOM 797 C C . ARG A 1 102 ? -17.555 -11.543 8.719 1.00 45.38 102 ARG A C 1
ATOM 799 O O . ARG A 1 102 ? -18.203 -12.063 9.637 1.00 45.38 102 ARG A O 1
ATOM 806 N N . PRO A 1 103 ? -17.992 -10.487 8.000 1.00 45.34 103 PRO A N 1
ATOM 807 C CA . PRO A 1 103 ? -19.391 -10.174 8.069 1.00 45.34 103 PRO A CA 1
ATOM 808 C C . PRO A 1 103 ? -20.020 -11.516 7.740 1.00 45.34 103 PRO A C 1
ATOM 810 O O . PRO A 1 103 ? -19.635 -12.156 6.752 1.00 45.34 103 PRO A O 1
ATOM 813 N N . VAL A 1 104 ? -20.898 -12.000 8.612 1.00 44.59 104 VAL A N 1
ATOM 814 C CA .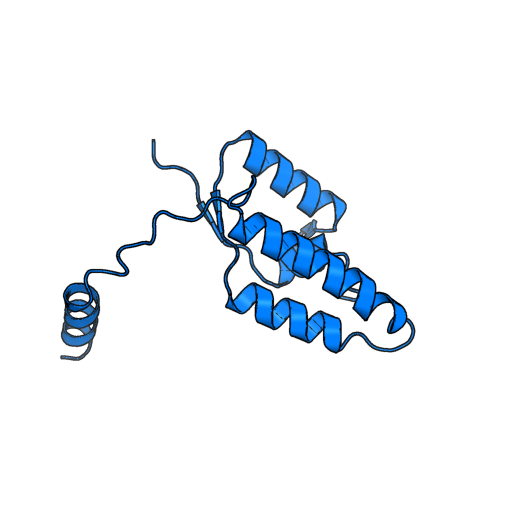 VAL A 1 104 ? -21.985 -12.820 8.116 1.00 44.59 104 VAL A CA 1
ATOM 815 C C . VAL A 1 104 ? -22.574 -11.899 7.056 1.00 44.59 104 VAL A C 1
ATOM 817 O O . VAL A 1 104 ? -23.250 -10.926 7.390 1.00 44.59 104 VAL A O 1
ATOM 820 N N . LEU A 1 105 ? -22.094 -12.044 5.814 1.00 43.22 105 LEU A N 1
ATOM 821 C CA . LEU A 1 105 ? -22.664 -11.444 4.628 1.00 43.22 105 LEU A CA 1
ATOM 822 C C . LEU A 1 105 ? -24.070 -11.971 4.747 1.00 43.22 105 LEU A C 1
ATOM 824 O O . LEU A 1 105 ? -24.213 -13.176 4.599 1.00 43.22 105 LEU A O 1
ATOM 828 N N . CYS A 1 106 ? -24.947 -11.112 5.285 1.00 43.81 106 CYS A N 1
ATOM 829 C CA . CYS A 1 106 ? -26.317 -11.354 5.726 1.00 43.81 106 CYS A CA 1
ATOM 830 C C . CYS A 1 106 ? -26.707 -12.810 5.508 1.00 43.81 106 CYS A C 1
ATOM 832 O O . CYS A 1 106 ? -26.791 -13.131 4.326 1.00 43.81 106 CYS A O 1
ATOM 834 N N . GLU A 1 107 ? -26.872 -13.639 6.565 1.00 49.25 107 GLU A N 1
ATOM 835 C CA . GLU A 1 107 ? -27.214 -15.076 6.429 1.00 49.25 107 GLU A CA 1
ATOM 836 C C . GLU A 1 107 ? -28.014 -15.243 5.149 1.00 49.25 107 GLU A C 1
ATOM 838 O O . GLU A 1 107 ? -29.038 -14.570 5.076 1.00 49.25 107 GLU A O 1
ATOM 843 N N . ASP A 1 108 ? -27.473 -15.943 4.134 1.00 56.72 108 ASP A N 1
ATOM 844 C CA . ASP A 1 108 ? -27.729 -15.710 2.690 1.00 56.72 108 ASP A CA 1
ATOM 845 C C . ASP A 1 108 ? -29.204 -15.400 2.320 1.00 56.72 108 ASP A C 1
ATOM 847 O O . ASP A 1 108 ? -29.499 -14.704 1.346 1.00 56.72 108 ASP A O 1
ATOM 851 N N . ASP A 1 109 ? -30.133 -15.884 3.135 1.00 59.72 109 ASP A N 1
ATOM 852 C CA . ASP A 1 109 ? -31.568 -15.628 3.165 1.00 59.72 109 ASP A CA 1
ATOM 853 C C . ASP A 1 109 ? -32.015 -14.158 3.368 1.00 59.72 109 ASP A C 1
ATOM 855 O O . ASP A 1 109 ? -33.011 -13.749 2.768 1.00 59.72 109 ASP A O 1
ATOM 859 N N . GLU A 1 110 ? -31.343 -13.334 4.179 1.00 58.94 110 GLU A N 1
ATOM 860 C CA . GLU A 1 110 ? -31.755 -11.943 4.457 1.00 58.94 110 GLU A CA 1
ATOM 861 C C . GLU A 1 110 ? -31.481 -11.027 3.256 1.00 58.94 110 GLU A C 1
ATOM 863 O O . GLU A 1 110 ? -32.376 -10.318 2.798 1.00 58.94 110 GLU A O 1
ATOM 868 N N . LEU A 1 111 ? -30.278 -11.093 2.671 1.00 56.22 111 LEU A N 1
ATOM 869 C CA . LEU A 1 111 ? -29.938 -10.337 1.454 1.00 56.22 111 LEU A CA 1
ATOM 870 C C . LEU A 1 111 ? -30.853 -10.714 0.285 1.00 56.22 111 LEU A C 1
ATOM 872 O O . LEU A 1 111 ? -31.264 -9.847 -0.487 1.00 56.22 111 LEU A O 1
ATOM 876 N N . LYS A 1 112 ? -31.203 -11.999 0.185 1.00 60.84 112 LYS A N 1
ATOM 877 C CA . LYS A 1 112 ? -32.116 -12.515 -0.832 1.00 60.84 112 LYS A CA 1
ATOM 878 C C . LYS A 1 112 ? -33.544 -12.002 -0.635 1.00 60.84 112 LYS A C 1
ATOM 880 O O . LYS A 1 112 ? -34.158 -11.571 -1.606 1.00 60.84 112 LYS A O 1
ATOM 885 N N . LYS A 1 113 ? -34.032 -11.936 0.610 1.00 69.75 113 LYS A N 1
ATOM 886 C CA . LYS A 1 113 ? -35.326 -11.310 0.935 1.00 69.75 113 LYS A CA 1
ATOM 887 C C . LYS A 1 113 ? -35.376 -9.834 0.556 1.00 69.75 113 LYS A C 1
ATOM 889 O O . LYS A 1 113 ? -36.375 -9.410 -0.011 1.00 69.75 113 LYS A O 1
ATOM 894 N N . TYR A 1 114 ? -34.327 -9.058 0.838 1.00 64.38 114 TYR A N 1
ATOM 895 C CA . TYR A 1 114 ? -34.289 -7.642 0.446 1.00 64.38 114 TYR A CA 1
ATOM 896 C C . TYR A 1 114 ? -34.304 -7.473 -1.078 1.00 64.38 114 TYR A C 1
ATOM 898 O O . TYR A 1 114 ? -35.034 -6.633 -1.597 1.00 64.38 114 TYR A O 1
ATOM 906 N N . TRP A 1 115 ? -33.562 -8.315 -1.802 1.00 62.16 115 TRP A N 1
ATOM 907 C CA . TRP A 1 115 ? -33.582 -8.335 -3.267 1.00 62.16 115 TRP A CA 1
ATOM 908 C C . TRP A 1 115 ? -34.948 -8.715 -3.851 1.00 62.16 115 TRP A C 1
ATOM 910 O O . TRP A 1 115 ? -35.371 -8.139 -4.851 1.00 62.16 115 TRP A O 1
ATOM 920 N N . GLU A 1 116 ? -35.649 -9.668 -3.240 1.00 72.94 116 GLU A N 1
ATOM 921 C CA . GLU A 1 116 ? -36.986 -10.089 -3.674 1.00 72.94 116 GLU A CA 1
ATOM 922 C C . GLU A 1 116 ? -38.068 -9.047 -3.338 1.00 72.94 116 GLU A C 1
ATOM 924 O O . GLU A 1 116 ? -39.031 -8.918 -4.089 1.00 72.94 116 GLU A O 1
ATOM 929 N N . GLN A 1 117 ? -37.897 -8.271 -2.261 1.00 69.50 117 GLN A N 1
ATOM 930 C CA . GLN A 1 117 ? -38.828 -7.210 -1.853 1.00 69.50 117 GLN A CA 1
ATOM 931 C C . GLN A 1 117 ? -38.725 -5.927 -2.687 1.00 69.50 117 GLN A C 1
ATOM 933 O O . GLN A 1 117 ? -39.717 -5.219 -2.805 1.00 69.50 117 GLN A O 1
ATOM 938 N N . GLU A 1 118 ? -37.566 -5.606 -3.270 1.00 63.69 118 GLU A N 1
ATOM 939 C CA . GLU A 1 118 ? -37.433 -4.425 -4.145 1.00 63.69 118 GLU A CA 1
ATOM 940 C C . GLU A 1 118 ? -37.790 -4.698 -5.618 1.00 63.69 118 GLU A C 1
ATOM 942 O O . GLU A 1 118 ? -37.886 -3.764 -6.414 1.00 63.69 118 GLU A O 1
ATOM 947 N N . MET A 1 119 ? -38.016 -5.962 -5.993 1.00 53.22 119 MET A N 1
ATOM 948 C CA . MET A 1 119 ? -38.333 -6.372 -7.368 1.00 53.22 119 MET A CA 1
ATOM 949 C C . MET A 1 119 ? -39.810 -6.753 -7.594 1.00 53.22 119 MET A C 1
ATOM 951 O O . MET A 1 119 ? -40.141 -7.184 -8.702 1.00 53.22 119 MET A O 1
ATOM 955 N N . PHE A 1 120 ? -40.693 -6.569 -6.601 1.00 47.31 120 PHE A N 1
ATOM 956 C CA . PHE A 1 120 ? -42.149 -6.755 -6.724 1.00 47.31 120 PHE A CA 1
ATOM 957 C C . PHE A 1 120 ? -42.958 -5.700 -5.964 1.00 47.31 120 PHE A C 1
ATOM 959 O O . PHE A 1 120 ? -42.811 -5.609 -4.727 1.00 47.31 120 PHE A O 1
#